Protein AF-A0A1I1GD42-F1 (afdb_monomer)

Nearest PDB structures (foldseek):
  7edx-assembly1_o  TM=3.033E-01  e=4.948E+00  Sus scrofa

Mean predicted aligned error: 13.78 Å

Solvent-accessible surface area (backbone atoms only — not comparable to full-atom values): 4953 Å² total; per-residue (Å²): 132,84,84,72,60,70,54,32,45,70,44,78,48,92,100,49,78,73,38,45,43,71,64,24,29,53,53,50,38,54,74,56,68,27,68,68,43,51,52,50,54,50,49,52,52,51,50,54,54,48,50,62,54,58,71,66,59,68,74,78,72,77,76,79,76,79,78,77,85,85,84,86,79,84,84,86,131

pLDDT: mean 79.23, std 18.92, range [46.53, 98.06]

Sequence (77 aa):
MKYRDSWTAPLIREGKKKISGGAARNVRISKSGGMDSIITDTLNYALNKANAKSDDLTVPTPQTTSVLTENQTPAIH

Organism: NCBI:txid1123010

Foldseek 3Di:
DPPPPVQQDWDDDVPDDIHGGVVSNVVVCVVCVHPVSVVVVVVVVVVVVVVVVVVVPPPPDPPPPPPDDDDDDDDDD

Structure (mmCIF, N/CA/C/O backbone):
data_AF-A0A1I1GD42-F1
#
_entry.id   AF-A0A1I1GD42-F1
#
loop_
_atom_site.group_PDB
_atom_site.id
_atom_site.type_symbol
_atom_site.label_atom_id
_atom_site.label_alt_id
_atom_site.label_comp_id
_atom_site.label_asym_id
_atom_site.label_entity_id
_atom_site.label_seq_id
_atom_site.pdbx_PDB_ins_code
_atom_site.Cartn_x
_atom_site.Cartn_y
_atom_site.Cartn_z
_atom_site.occupancy
_atom_site.B_iso_or_equiv
_atom_site.auth_seq_id
_atom_site.auth_comp_id
_atom_site.auth_asym_id
_atom_site.auth_atom_id
_atom_site.pdbx_PDB_model_num
ATOM 1 N N . MET A 1 1 ? 7.738 24.204 -8.054 1.00 46.53 1 MET A N 1
ATOM 2 C CA . MET A 1 1 ? 8.321 22.912 -7.623 1.00 46.53 1 MET A CA 1
ATOM 3 C C . MET A 1 1 ? 7.370 21.797 -8.056 1.00 46.53 1 MET A C 1
ATOM 5 O O . MET A 1 1 ? 6.258 21.753 -7.554 1.00 46.53 1 MET A O 1
ATOM 9 N N . LYS A 1 2 ? 7.715 20.973 -9.062 1.00 54.47 2 LYS A N 1
ATOM 10 C CA . LYS A 1 2 ? 6.865 19.825 -9.446 1.00 54.47 2 LYS A CA 1
ATOM 11 C C . LYS A 1 2 ? 6.906 18.827 -8.289 1.00 54.47 2 LYS A C 1
ATOM 13 O O . LYS A 1 2 ? 7.994 18.346 -7.980 1.00 54.47 2 LYS A O 1
ATOM 18 N N . TYR A 1 3 ? 5.766 18.539 -7.661 1.00 52.69 3 TYR A N 1
ATOM 19 C CA . TYR A 1 3 ? 5.647 17.438 -6.706 1.00 52.69 3 TYR A CA 1
ATOM 20 C C . TYR A 1 3 ? 6.116 16.161 -7.408 1.00 52.69 3 TYR A C 1
ATOM 22 O O . TYR A 1 3 ? 5.454 15.644 -8.309 1.00 52.69 3 TYR A O 1
ATOM 30 N N . ARG A 1 4 ? 7.325 15.705 -7.071 1.00 71.94 4 ARG A N 1
ATOM 31 C CA . ARG A 1 4 ? 7.846 14.431 -7.554 1.00 71.94 4 ARG A CA 1
ATOM 32 C C . ARG A 1 4 ? 7.210 13.373 -6.681 1.00 71.94 4 ARG A C 1
ATOM 34 O O . ARG A 1 4 ? 7.688 13.121 -5.582 1.00 71.94 4 ARG A O 1
ATOM 41 N N . ASP A 1 5 ? 6.114 12.802 -7.162 1.00 84.81 5 ASP A N 1
ATOM 42 C CA . ASP A 1 5 ? 5.539 11.620 -6.543 1.00 84.81 5 ASP A CA 1
ATOM 43 C C . ASP A 1 5 ? 6.638 10.555 -6.417 1.00 84.81 5 ASP A C 1
ATOM 45 O O . ASP A 1 5 ? 7.149 10.040 -7.421 1.00 84.81 5 ASP A O 1
ATOM 49 N N . SER A 1 6 ? 7.023 10.251 -5.178 1.00 89.12 6 SER A N 1
ATOM 50 C CA . SER A 1 6 ? 8.076 9.288 -4.860 1.00 89.12 6 SER A CA 1
ATOM 51 C C . SER A 1 6 ? 7.743 7.888 -5.379 1.00 89.12 6 SER A C 1
ATOM 53 O O . SER A 1 6 ? 8.651 7.103 -5.666 1.00 89.12 6 SER A O 1
ATOM 55 N N . TRP A 1 7 ? 6.464 7.591 -5.625 1.00 90.69 7 TRP A N 1
ATOM 56 C CA . TRP A 1 7 ? 6.025 6.340 -6.234 1.00 90.69 7 TRP A CA 1
ATOM 57 C C . TRP A 1 7 ? 6.445 6.205 -7.693 1.00 90.69 7 TRP A C 1
ATOM 59 O O . TRP A 1 7 ? 6.556 5.089 -8.199 1.00 9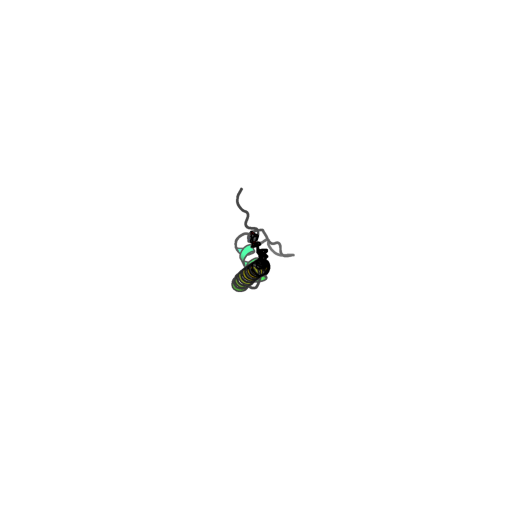0.69 7 TRP A O 1
ATOM 69 N N . THR A 1 8 ? 6.730 7.318 -8.365 1.00 92.31 8 THR A N 1
ATOM 70 C CA . THR A 1 8 ? 7.236 7.339 -9.744 1.00 92.31 8 THR A CA 1
ATOM 71 C C . THR A 1 8 ? 8.762 7.355 -9.817 1.00 92.31 8 THR A C 1
ATOM 73 O O . THR A 1 8 ? 9.330 7.260 -10.912 1.00 92.31 8 THR A O 1
ATOM 76 N N . ALA A 1 9 ? 9.439 7.445 -8.664 1.00 91.81 9 ALA A N 1
ATOM 77 C CA . ALA A 1 9 ? 10.891 7.477 -8.603 1.00 91.81 9 ALA A CA 1
ATOM 78 C C . ALA A 1 9 ? 11.478 6.195 -9.217 1.00 91.81 9 ALA A C 1
ATOM 80 O O . ALA A 1 9 ? 10.927 5.106 -8.994 1.00 91.81 9 ALA A O 1
ATOM 81 N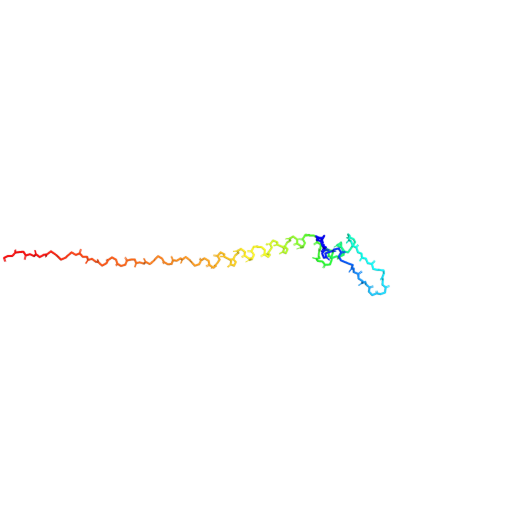 N . PRO A 1 10 ? 12.584 6.294 -9.975 1.00 92.62 10 PRO A N 1
ATOM 82 C CA . PRO A 1 10 ? 13.145 5.137 -10.644 1.00 92.62 10 PRO A CA 1
ATOM 83 C C . PRO A 1 10 ? 13.511 4.008 -9.681 1.00 92.62 10 PRO A C 1
ATOM 85 O O . PRO A 1 10 ? 14.030 4.254 -8.595 1.00 92.62 10 PRO A O 1
ATOM 88 N N . LEU A 1 11 ? 13.266 2.774 -10.107 1.00 91.25 11 LEU A N 1
ATOM 89 C CA . LEU A 1 11 ? 13.712 1.563 -9.430 1.00 91.25 11 LEU A CA 1
ATOM 90 C C . LEU A 1 11 ? 14.809 0.917 -10.273 1.00 91.25 11 LEU A C 1
ATOM 92 O O . LEU A 1 11 ? 14.667 0.758 -11.490 1.00 91.25 11 LEU A O 1
ATOM 96 N N . ILE A 1 12 ? 15.897 0.543 -9.610 1.00 88.19 12 ILE A N 1
ATOM 97 C CA . ILE A 1 12 ? 16.987 -0.230 -10.196 1.00 88.19 12 ILE A CA 1
ATOM 98 C C . ILE A 1 12 ? 16.856 -1.639 -9.624 1.00 88.19 12 ILE A C 1
ATOM 100 O O . ILE A 1 12 ? 16.848 -1.813 -8.408 1.00 88.19 12 ILE A O 1
ATOM 104 N N . ARG A 1 13 ? 16.693 -2.637 -10.495 1.00 79.81 13 ARG A N 1
ATOM 105 C CA . ARG A 1 13 ? 16.820 -4.048 -10.115 1.00 79.81 13 ARG A CA 1
ATOM 106 C C . ARG A 1 13 ? 18.207 -4.501 -10.539 1.00 79.81 13 ARG A C 1
ATOM 108 O O . ARG A 1 13 ? 18.618 -4.196 -11.657 1.00 79.81 13 ARG A O 1
ATOM 115 N N . GLU A 1 14 ? 18.898 -5.221 -9.668 1.00 78.31 14 GLU A N 1
ATOM 116 C CA . GLU A 1 14 ? 20.217 -5.780 -9.969 1.00 78.31 14 GLU A CA 1
ATOM 117 C C . GLU A 1 14 ? 20.187 -6.564 -11.286 1.00 78.31 14 GLU A C 1
ATOM 119 O O . GLU A 1 14 ? 19.272 -7.354 -11.539 1.00 78.31 14 GLU A O 1
ATOM 124 N N . GLY A 1 15 ? 21.140 -6.259 -12.170 1.00 75.25 15 GLY A N 1
ATOM 125 C CA . GLY A 1 15 ? 21.257 -6.873 -13.495 1.00 75.25 15 GLY A CA 1
ATOM 126 C C . GLY A 1 15 ? 20.118 -6.570 -14.482 1.00 75.25 15 GLY A C 1
ATOM 127 O O . GLY A 1 15 ? 20.089 -7.165 -15.557 1.00 75.25 15 GLY A O 1
ATOM 128 N N . LYS A 1 16 ? 19.165 -5.677 -14.165 1.00 77.75 16 LYS A N 1
ATOM 129 C CA . LYS A 1 16 ? 18.007 -5.372 -15.030 1.00 77.75 16 LYS A CA 1
ATOM 130 C C . LYS A 1 16 ? 17.905 -3.890 -15.387 1.00 77.75 16 LYS A C 1
ATOM 132 O O . LYS A 1 16 ? 18.449 -3.012 -14.723 1.00 77.75 16 LYS A O 1
ATOM 137 N N . LYS A 1 17 ? 17.146 -3.614 -16.454 1.00 82.31 17 LYS A N 1
ATOM 138 C CA . LYS A 1 17 ? 16.842 -2.252 -16.913 1.00 82.31 17 LYS A CA 1
ATOM 139 C C . LYS A 1 17 ? 16.143 -1.446 -15.812 1.00 82.31 17 LYS A C 1
ATOM 141 O O . LYS A 1 17 ? 15.241 -1.938 -15.134 1.00 82.31 17 LYS A O 1
ATOM 146 N N . LYS A 1 18 ? 16.547 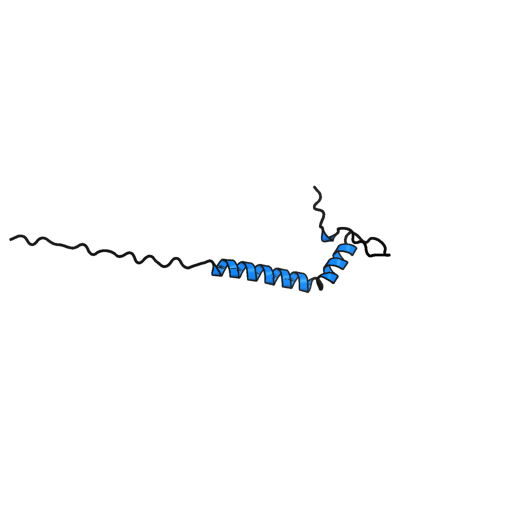-0.181 -15.686 1.00 91.00 18 LYS A N 1
ATOM 147 C CA . LYS A 1 18 ? 15.907 0.830 -14.836 1.00 91.00 18 LYS A CA 1
ATOM 148 C C . LYS A 1 18 ? 14.449 1.025 -15.265 1.00 91.00 18 LYS A C 1
ATOM 150 O O . LYS A 1 18 ? 14.186 1.272 -16.440 1.00 91.00 18 LYS A O 1
ATOM 155 N N . ILE A 1 19 ? 13.521 0.9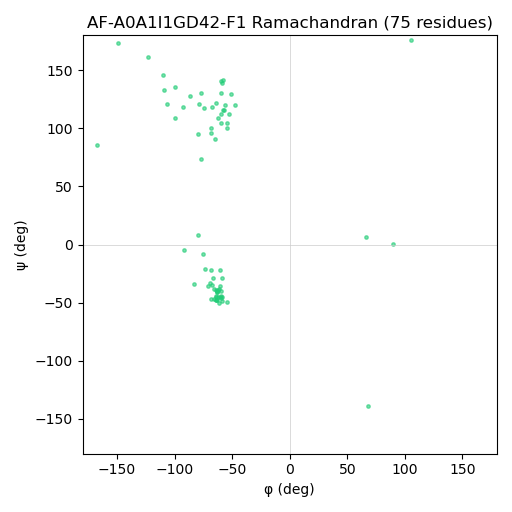75 -14.311 1.00 91.56 19 ILE A N 1
ATOM 156 C CA . ILE A 1 19 ? 12.100 1.299 -14.530 1.00 91.56 19 ILE A CA 1
ATOM 157 C C . ILE A 1 19 ? 11.757 2.610 -13.819 1.00 91.56 19 ILE A C 1
ATOM 159 O O . ILE A 1 19 ? 12.322 2.910 -12.771 1.00 91.56 19 ILE A O 1
ATOM 163 N N . SER A 1 20 ? 10.866 3.427 -14.380 1.00 91.12 20 SER A N 1
ATOM 164 C CA . SER A 1 20 ? 10.491 4.738 -13.821 1.00 91.12 20 SER A CA 1
ATOM 165 C C . SER A 1 20 ? 9.040 5.094 -14.154 1.00 91.12 20 SER A C 1
ATOM 167 O O . SER A 1 20 ? 8.379 4.358 -14.890 1.00 91.12 20 SER A O 1
ATOM 169 N N . GLY A 1 21 ? 8.520 6.191 -13.596 1.00 91.06 21 GLY A N 1
ATOM 170 C CA . GLY A 1 21 ? 7.176 6.669 -13.921 1.00 91.06 21 GLY A CA 1
ATOM 171 C C . GLY A 1 21 ? 6.078 5.724 -13.420 1.00 91.06 21 GLY A C 1
ATOM 172 O O . GLY A 1 21 ? 6.173 5.165 -12.325 1.00 91.06 21 GLY A O 1
ATOM 173 N N . GLY A 1 22 ? 5.044 5.522 -14.242 1.00 92.31 22 GLY A N 1
ATOM 174 C CA . GLY A 1 22 ? 3.913 4.640 -13.924 1.00 92.31 22 GLY A CA 1
ATOM 175 C C . GLY A 1 22 ? 4.313 3.179 -13.693 1.00 92.31 22 GLY A C 1
ATOM 176 O O . GLY A 1 22 ? 3.791 2.539 -12.785 1.00 92.31 22 GLY A O 1
ATOM 177 N N . ALA A 1 23 ? 5.310 2.666 -14.420 1.00 92.12 23 ALA A N 1
ATOM 178 C CA . ALA A 1 23 ? 5.794 1.299 -14.216 1.00 92.12 23 ALA A CA 1
ATOM 179 C C . ALA A 1 23 ? 6.391 1.106 -12.811 1.00 92.12 23 ALA A C 1
ATOM 181 O O . ALA A 1 23 ? 6.150 0.091 -12.159 1.00 92.12 23 ALA A O 1
ATOM 182 N N . ALA A 1 24 ? 7.128 2.102 -12.311 1.00 93.69 24 ALA A N 1
ATOM 183 C CA . ALA A 1 24 ? 7.679 2.055 -10.961 1.00 93.69 24 ALA A CA 1
ATOM 184 C C . ALA A 1 24 ? 6.583 2.172 -9.886 1.00 93.69 24 ALA A C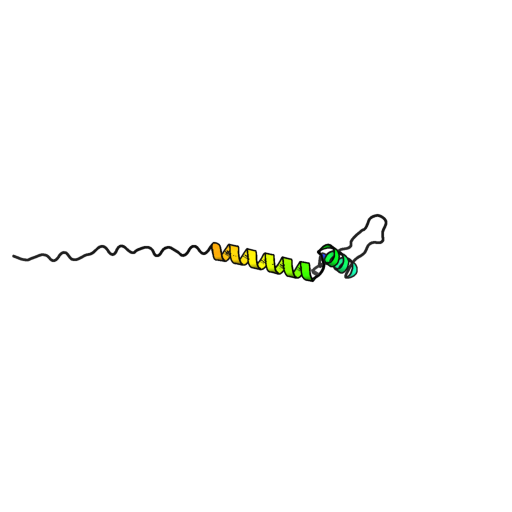 1
ATOM 186 O O . ALA A 1 24 ? 6.686 1.518 -8.847 1.00 93.69 24 ALA A O 1
ATOM 187 N N . ARG A 1 25 ? 5.509 2.934 -10.153 1.00 94.94 25 ARG A N 1
ATOM 188 C CA . ARG A 1 25 ? 4.320 2.986 -9.287 1.00 94.94 25 ARG A CA 1
ATOM 189 C C . ARG A 1 25 ? 3.670 1.609 -9.185 1.00 94.94 25 ARG A C 1
ATOM 191 O O . ARG A 1 25 ? 3.463 1.132 -8.077 1.00 94.94 25 ARG A O 1
ATOM 198 N N . ASN A 1 26 ? 3.415 0.948 -10.313 1.00 94.69 26 ASN A N 1
ATOM 199 C CA . ASN A 1 26 ? 2.749 -0.359 -10.332 1.00 94.69 26 ASN A CA 1
ATOM 200 C C . ASN A 1 26 ? 3.554 -1.432 -9.590 1.00 94.69 26 ASN A C 1
ATOM 202 O O . ASN A 1 26 ? 2.979 -2.241 -8.863 1.00 94.69 26 ASN A O 1
ATOM 206 N N . VAL A 1 27 ? 4.887 -1.411 -9.711 1.00 93.69 27 VAL A N 1
ATOM 207 C CA . VAL A 1 27 ? 5.758 -2.315 -8.942 1.00 93.69 27 VAL A CA 1
ATOM 208 C C . VAL A 1 27 ? 5.651 -2.050 -7.442 1.00 93.69 27 VAL A C 1
ATOM 210 O O . VAL A 1 27 ? 5.596 -3.005 -6.671 1.00 93.69 27 VAL A O 1
ATOM 213 N N . ARG A 1 28 ? 5.589 -0.783 -7.016 1.00 94.75 28 ARG A N 1
ATOM 214 C CA . ARG A 1 28 ? 5.381 -0.437 -5.602 1.00 94.75 28 ARG A CA 1
ATOM 215 C C . ARG A 1 28 ? 4.004 -0.876 -5.109 1.00 94.75 28 ARG A C 1
ATOM 217 O O . ARG A 1 28 ? 3.957 -1.549 -4.092 1.00 94.75 28 ARG A O 1
ATOM 224 N N . ILE A 1 29 ? 2.933 -0.599 -5.860 1.00 95.69 29 ILE A N 1
ATOM 225 C CA . ILE A 1 29 ? 1.567 -1.050 -5.529 1.00 95.69 29 ILE A CA 1
ATOM 226 C C . ILE A 1 29 ? 1.544 -2.567 -5.341 1.00 95.69 29 ILE A C 1
ATOM 228 O O . ILE A 1 29 ? 1.083 -3.056 -4.318 1.00 95.69 29 ILE A O 1
ATOM 232 N N . SER A 1 30 ? 2.115 -3.307 -6.293 1.00 95.88 30 SER A N 1
ATOM 233 C CA . SER A 1 30 ? 2.170 -4.771 -6.224 1.00 95.88 30 SER A CA 1
ATOM 234 C C . SER A 1 30 ? 2.985 -5.255 -5.021 1.00 95.88 30 SER A C 1
ATOM 236 O O . SER A 1 30 ? 2.583 -6.189 -4.338 1.00 95.88 30 SER A O 1
ATOM 238 N N . LYS A 1 31 ? 4.123 -4.607 -4.724 1.00 94.25 31 LYS A N 1
ATOM 239 C CA . LYS A 1 31 ? 4.963 -4.940 -3.562 1.00 94.25 31 LYS A CA 1
ATOM 240 C C . LYS A 1 31 ? 4.270 -4.633 -2.228 1.00 94.25 31 LYS A C 1
ATOM 242 O O . LYS A 1 31 ? 4.553 -5.308 -1.247 1.00 94.25 31 LYS A O 1
ATOM 247 N N . SER A 1 32 ? 3.371 -3.653 -2.204 1.00 95.25 32 SER A N 1
ATOM 248 C CA . SER A 1 32 ? 2.515 -3.320 -1.060 1.00 95.25 32 SER A CA 1
ATOM 249 C C . SER A 1 32 ? 1.297 -4.246 -0.907 1.00 95.25 32 SER A C 1
ATOM 251 O O . SER A 1 32 ? 0.439 -3.957 -0.086 1.00 95.25 32 SER A O 1
ATOM 253 N N . GLY A 1 33 ? 1.193 -5.334 -1.681 1.00 96.44 33 GLY A N 1
ATOM 254 C CA . GLY A 1 33 ? 0.058 -6.267 -1.621 1.00 96.44 33 GLY A CA 1
ATOM 255 C C . GLY A 1 33 ? -1.103 -5.922 -2.559 1.00 96.44 33 GLY A C 1
ATOM 256 O O . GLY A 1 33 ? -2.073 -6.666 -2.627 1.00 96.44 33 GLY A O 1
ATOM 257 N N . GLY A 1 34 ? -0.989 -4.843 -3.340 1.00 97.19 34 GLY A N 1
ATOM 258 C CA . GLY A 1 34 ? -2.047 -4.351 -4.223 1.00 97.19 34 GLY A CA 1
ATOM 259 C C . GLY A 1 34 ? -2.730 -3.093 -3.686 1.00 97.19 34 GLY A C 1
ATOM 260 O O . GLY A 1 34 ? -2.415 -2.596 -2.605 1.00 97.19 34 GLY A O 1
ATOM 261 N N . MET A 1 35 ? -3.657 -2.542 -4.476 1.00 96.56 35 MET A N 1
ATOM 262 C CA . MET A 1 35 ? -4.379 -1.319 -4.102 1.00 96.56 35 MET A CA 1
ATOM 263 C C . MET A 1 35 ? -5.282 -1.546 -2.884 1.00 96.56 35 MET A C 1
ATOM 265 O O . MET A 1 35 ? -5.335 -0.696 -1.999 1.00 96.56 35 MET A O 1
ATOM 269 N N . ASP A 1 36 ? -5.927 -2.709 -2.802 1.00 97.88 36 ASP A N 1
ATOM 270 C CA . ASP A 1 36 ? -6.851 -3.040 -1.713 1.00 97.88 36 ASP A CA 1
ATOM 271 C C . ASP A 1 36 ? -6.139 -3.099 -0.356 1.00 97.88 36 ASP A C 1
ATOM 273 O O . ASP A 1 36 ? -6.656 -2.582 0.635 1.00 97.88 36 ASP A O 1
ATOM 277 N N . SER A 1 37 ? -4.917 -3.643 -0.313 1.00 98.06 37 SER A N 1
ATOM 278 C CA . SER A 1 37 ? -4.074 -3.628 0.890 1.00 98.06 37 SER A CA 1
ATOM 279 C C . SER A 1 37 ? -3.718 -2.204 1.306 1.00 98.06 37 SER A C 1
ATOM 281 O O . SER A 1 37 ? -3.892 -1.848 2.466 1.00 98.06 37 SER A O 1
ATOM 283 N N . ILE A 1 38 ? -3.316 -1.350 0.357 1.00 97.69 38 ILE A N 1
ATOM 284 C CA . ILE A 1 38 ? -2.997 0.060 0.638 1.00 97.69 38 ILE A CA 1
ATOM 285 C C . ILE A 1 38 ? -4.211 0.792 1.228 1.00 97.69 38 ILE A C 1
ATOM 287 O O . ILE A 1 38 ? -4.069 1.550 2.191 1.00 97.69 38 ILE A O 1
ATOM 291 N N . ILE A 1 39 ? -5.402 0.578 0.661 1.00 98.06 39 ILE A N 1
ATOM 292 C CA . ILE A 1 39 ? -6.646 1.185 1.153 1.00 98.06 39 ILE A CA 1
ATOM 293 C C . ILE A 1 39 ? -6.962 0.672 2.561 1.00 98.06 39 ILE A C 1
ATOM 295 O O . ILE A 1 39 ? -7.217 1.476 3.457 1.00 98.06 39 ILE A O 1
ATOM 299 N N . THR A 1 40 ? -6.898 -0.643 2.768 1.00 98.00 40 THR A N 1
ATOM 300 C CA . THR A 1 40 ? -7.174 -1.284 4.062 1.00 98.00 40 THR A CA 1
ATOM 301 C C . THR A 1 40 ? -6.240 -0.764 5.153 1.00 98.00 40 THR A C 1
ATOM 303 O O . THR A 1 40 ? -6.703 -0.331 6.207 1.00 98.00 40 THR A O 1
ATOM 306 N N . ASP A 1 41 ? -4.936 -0.714 4.883 1.00 97.75 41 ASP A N 1
ATOM 307 C CA . ASP A 1 41 ? -3.935 -0.205 5.824 1.00 97.75 41 ASP A CA 1
ATOM 308 C C . ASP A 1 41 ? -4.162 1.275 6.147 1.00 97.75 41 ASP A C 1
ATOM 310 O O . ASP A 1 41 ? -4.049 1.693 7.302 1.00 97.75 41 ASP A O 1
ATOM 314 N N . THR A 1 42 ? -4.537 2.071 5.141 1.00 98.00 42 THR A N 1
ATOM 315 C CA . THR A 1 42 ? -4.850 3.495 5.324 1.00 98.00 42 THR A CA 1
ATOM 316 C C . THR A 1 42 ? -6.067 3.684 6.230 1.00 98.00 42 THR A C 1
ATOM 318 O O . THR A 1 42 ? -6.030 4.518 7.139 1.00 98.00 42 THR A O 1
ATOM 321 N N . LEU A 1 43 ? -7.130 2.904 6.013 1.00 97.94 43 LEU A N 1
ATOM 322 C CA . LEU A 1 43 ? -8.340 2.938 6.838 1.00 97.94 43 LEU A CA 1
ATOM 323 C C . LEU A 1 43 ? -8.043 2.510 8.276 1.00 97.94 43 LEU A C 1
ATOM 325 O O . LEU A 1 43 ? -8.399 3.228 9.209 1.00 97.94 43 LEU A O 1
ATOM 329 N N . ASN A 1 44 ? -7.327 1.400 8.456 1.00 97.94 44 ASN A N 1
ATOM 330 C CA . ASN A 1 44 ? -6.930 0.909 9.775 1.00 97.94 44 ASN A CA 1
ATOM 331 C C . ASN A 1 44 ? -6.087 1.943 10.529 1.00 97.94 44 ASN A C 1
ATOM 333 O O . ASN A 1 44 ? -6.348 2.225 11.698 1.00 97.94 44 ASN A O 1
ATOM 337 N N . TYR A 1 45 ? -5.111 2.564 9.860 1.00 97.56 45 TYR A N 1
ATOM 338 C CA . TYR A 1 45 ? -4.304 3.628 10.455 1.00 97.56 45 TYR A CA 1
ATOM 339 C C . TYR A 1 45 ? -5.163 4.824 10.890 1.00 97.56 45 TYR A C 1
ATOM 341 O O . TYR A 1 45 ? -4.997 5.337 12.000 1.00 97.56 45 TYR A O 1
ATOM 349 N N . ALA A 1 46 ? -6.088 5.267 10.035 1.00 97.31 46 ALA A N 1
ATOM 350 C CA . ALA A 1 46 ? -6.967 6.393 10.335 1.00 97.31 46 ALA A CA 1
ATOM 351 C C . ALA A 1 46 ? -7.897 6.100 11.523 1.00 97.31 46 ALA A C 1
ATOM 353 O O . ALA A 1 46 ? -8.012 6.940 12.417 1.00 97.31 46 ALA A O 1
ATOM 354 N N . LEU A 1 47 ? -8.502 4.909 11.563 1.00 96.69 47 LEU A N 1
ATOM 355 C CA . LEU A 1 47 ? -9.365 4.466 12.660 1.00 96.69 47 LEU A CA 1
ATOM 356 C C . LEU A 1 47 ? -8.593 4.361 13.977 1.00 96.69 47 LEU A C 1
ATOM 358 O O . LEU A 1 47 ? -9.015 4.936 14.975 1.00 96.69 47 LEU A O 1
ATOM 362 N N . ASN A 1 48 ? -7.416 3.730 13.972 1.00 95.44 48 ASN A N 1
ATOM 363 C CA . ASN A 1 48 ? -6.575 3.625 15.167 1.00 95.44 48 ASN A CA 1
ATOM 364 C C . ASN A 1 48 ? -6.178 5.006 15.704 1.00 95.44 48 ASN A C 1
ATOM 366 O O . ASN A 1 48 ? -6.194 5.241 16.911 1.00 95.44 48 ASN A O 1
ATOM 370 N N . LYS A 1 49 ? -5.866 5.948 14.807 1.00 94.94 49 LYS A N 1
ATOM 371 C CA . LYS A 1 49 ? -5.554 7.330 15.182 1.00 94.94 49 LYS A CA 1
ATOM 372 C C . LYS A 1 49 ? -6.768 8.078 15.736 1.00 94.94 49 LYS A C 1
ATOM 374 O O . LYS A 1 49 ? -6.593 8.938 16.595 1.00 94.94 49 LYS A O 1
ATOM 379 N N . ALA A 1 50 ? -7.968 7.803 15.228 1.00 92.50 50 ALA A N 1
ATOM 380 C CA . ALA A 1 50 ? -9.201 8.384 15.745 1.00 92.50 50 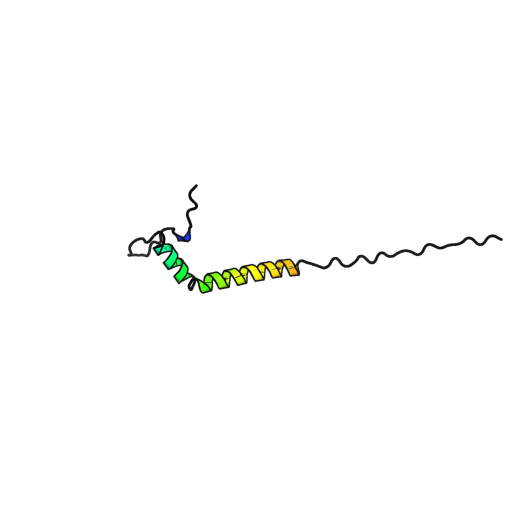ALA A CA 1
ATOM 381 C C . ALA A 1 50 ? -9.518 7.846 17.147 1.00 92.50 50 ALA A C 1
ATOM 383 O O . ALA A 1 50 ? -9.734 8.651 18.048 1.00 92.50 50 ALA A O 1
ATOM 384 N N . ASN A 1 51 ? -9.430 6.529 17.345 1.00 91.31 51 ASN A N 1
ATOM 385 C CA . ASN A 1 51 ? -9.655 5.884 18.641 1.00 91.31 51 ASN A CA 1
ATOM 386 C C . ASN A 1 51 ? -8.671 6.394 19.702 1.00 91.31 51 ASN A C 1
ATOM 388 O O . ASN A 1 51 ? -9.075 6.824 20.775 1.00 91.31 51 ASN A O 1
ATOM 392 N N . ALA A 1 52 ? -7.381 6.488 19.364 1.00 90.31 52 ALA A N 1
ATOM 393 C CA . ALA A 1 52 ? -6.382 7.039 20.281 1.00 90.31 52 ALA A CA 1
ATOM 394 C C . ALA A 1 52 ? -6.685 8.487 20.717 1.00 90.31 52 ALA A C 1
ATOM 396 O O . ALA A 1 52 ? -6.303 8.889 21.808 1.00 90.31 52 ALA A O 1
ATOM 397 N N . LYS A 1 53 ? -7.361 9.280 19.874 1.00 89.81 53 LYS A N 1
ATOM 398 C CA . LYS A 1 53 ? -7.789 10.644 20.218 1.00 89.81 53 LYS A CA 1
ATOM 399 C C . LYS A 1 53 ? -9.098 10.682 20.998 1.00 89.81 53 LYS A C 1
ATOM 401 O O . LYS A 1 53 ? -9.273 11.593 21.797 1.00 89.81 53 LYS A O 1
ATOM 406 N N . SER A 1 54 ? -10.031 9.767 20.733 1.00 84.25 54 SER A N 1
ATOM 407 C CA . SER A 1 54 ? -11.284 9.693 21.490 1.00 84.25 54 SER A CA 1
ATOM 408 C C . SER A 1 54 ? -11.052 9.190 22.906 1.00 84.25 54 SER A C 1
ATOM 410 O O . SER A 1 54 ? -11.700 9.675 23.823 1.00 84.25 54 SER A O 1
ATOM 412 N N . ASP A 1 55 ? -10.105 8.271 23.087 1.00 75.19 55 ASP A N 1
ATOM 413 C CA . ASP A 1 55 ? -9.773 7.702 24.396 1.00 75.19 55 ASP A CA 1
ATOM 414 C C . ASP A 1 55 ? -9.005 8.701 25.283 1.00 75.19 55 ASP A C 1
ATOM 416 O O . ASP A 1 55 ? -9.033 8.595 26.506 1.00 75.19 55 ASP A O 1
ATOM 420 N N . ASP A 1 56 ? -8.370 9.712 24.677 1.00 65.06 56 ASP A N 1
ATOM 421 C CA . ASP A 1 56 ? -7.753 10.856 25.368 1.00 65.06 56 ASP A CA 1
ATOM 422 C C . ASP A 1 56 ? -8.795 11.881 25.871 1.00 65.06 56 ASP A C 1
ATOM 424 O O . ASP A 1 56 ? -8.481 12.792 26.639 1.00 65.06 56 ASP A O 1
ATOM 428 N N . LEU A 1 57 ? -10.076 11.725 25.501 1.00 61.19 57 LEU A N 1
ATOM 429 C CA . LEU A 1 57 ? -11.173 12.489 26.097 1.00 61.19 57 LEU A CA 1
ATOM 430 C C . LEU A 1 57 ? -11.501 11.916 27.479 1.00 61.19 57 LEU A C 1
ATOM 432 O O . LEU A 1 57 ? -12.534 11.282 27.697 1.00 61.19 57 LEU A O 1
ATOM 436 N N . THR A 1 58 ? -10.627 12.180 28.448 1.00 57.97 58 THR A N 1
ATOM 437 C CA . THR A 1 58 ? -11.031 12.138 29.853 1.00 57.97 58 THR A CA 1
ATOM 438 C C . THR A 1 58 ? -12.188 13.116 30.030 1.00 57.97 58 THR A C 1
ATOM 440 O O . THR A 1 58 ? -12.060 14.319 29.805 1.00 57.97 58 THR A O 1
ATOM 443 N N . VAL A 1 59 ? -13.362 12.589 30.380 1.00 59.97 59 VAL A N 1
ATOM 444 C CA . VAL A 1 59 ? -14.487 13.421 30.803 1.00 59.97 59 VAL A CA 1
ATOM 445 C C . VAL A 1 59 ? -13.962 14.254 31.973 1.00 59.97 59 VAL A C 1
ATOM 447 O O . VAL A 1 59 ? -13.505 13.651 32.948 1.00 59.97 59 VAL A O 1
ATOM 450 N N . PRO A 1 60 ? -13.960 15.599 31.915 1.00 53.59 60 PRO A N 1
ATOM 451 C CA . PRO A 1 60 ? -13.615 16.375 33.089 1.00 53.59 60 PRO A CA 1
ATOM 452 C C . PRO A 1 60 ? -14.630 15.994 34.160 1.00 53.59 60 PRO A C 1
ATOM 454 O O . PRO A 1 60 ? -15.828 16.242 34.005 1.00 53.59 60 PRO A O 1
ATOM 457 N N . THR A 1 61 ? -14.157 15.314 35.206 1.00 53.00 61 THR A N 1
ATOM 458 C CA . THR A 1 61 ? -14.950 14.993 36.388 1.00 53.00 61 THR A CA 1
ATOM 459 C C . THR A 1 61 ? -15.646 16.285 36.800 1.00 53.00 61 THR A C 1
ATOM 461 O O . THR A 1 61 ? -14.939 17.273 37.031 1.00 53.00 61 THR A O 1
ATOM 464 N N . PRO A 1 62 ? -16.991 16.348 36.837 1.00 53.62 62 PRO A N 1
ATOM 465 C CA . PRO A 1 62 ? -17.656 17.559 37.276 1.00 53.62 62 PRO A CA 1
ATOM 466 C C . PRO A 1 62 ? -17.145 17.847 38.684 1.00 53.62 62 PRO A C 1
ATOM 468 O O . PRO A 1 62 ? -17.301 17.028 39.589 1.00 53.62 62 PRO A O 1
ATOM 471 N N . GLN A 1 63 ? -16.445 18.972 38.840 1.00 50.41 63 GLN A N 1
ATOM 472 C CA . GLN A 1 63 ? -16.017 19.447 40.143 1.00 50.41 63 GLN A CA 1
ATOM 473 C C . GLN A 1 63 ? -17.292 19.653 40.953 1.00 50.41 63 GLN A C 1
ATOM 475 O O . GLN A 1 63 ? -18.037 20.600 40.699 1.00 50.41 63 GLN A O 1
ATOM 480 N N . THR A 1 64 ? -17.568 18.738 41.883 1.00 47.25 64 THR A N 1
ATOM 481 C CA . THR A 1 64 ? -18.629 18.887 42.873 1.00 47.25 64 THR A CA 1
ATOM 482 C C . THR A 1 64 ? -18.382 20.206 43.586 1.00 47.25 64 THR A C 1
ATOM 484 O O . THR A 1 64 ? -17.496 20.321 44.432 1.00 47.25 64 THR A O 1
ATOM 487 N N . THR A 1 65 ? -19.125 21.232 43.187 1.00 49.81 65 THR A N 1
ATOM 488 C CA . THR A 1 65 ? -19.110 22.531 43.838 1.00 49.81 65 THR A CA 1
ATOM 489 C C . THR A 1 65 ? -19.739 22.302 45.204 1.00 49.81 65 THR A C 1
ATOM 491 O O . THR A 1 65 ? -20.951 22.144 45.322 1.00 49.81 65 THR A O 1
ATOM 494 N N . SER A 1 66 ? -18.903 22.179 46.235 1.00 49.31 66 SER A N 1
ATOM 495 C CA . SER A 1 66 ? -19.348 22.175 47.624 1.00 49.31 66 SER A CA 1
ATOM 496 C C . SER A 1 66 ? -19.926 23.556 47.917 1.00 49.31 66 SER A C 1
ATOM 498 O O . SER A 1 66 ? -19.195 24.470 48.293 1.00 49.31 66 SER A O 1
ATOM 500 N N . VAL A 1 67 ? -21.229 23.724 47.697 1.00 53.75 67 VAL A N 1
ATOM 501 C CA . VAL A 1 67 ? -21.974 24.886 48.181 1.00 53.75 67 VAL A CA 1
ATOM 502 C C . VAL A 1 67 ? -22.015 24.747 49.698 1.00 53.75 67 VAL A C 1
ATOM 504 O O . VAL A 1 67 ? -22.799 23.975 50.245 1.00 53.75 67 VAL A O 1
ATOM 507 N N . LEU A 1 68 ? -21.086 25.422 50.374 1.00 51.78 68 LEU A N 1
ATOM 508 C CA . LEU A 1 68 ? -21.134 25.588 51.817 1.00 51.78 68 LEU A CA 1
ATOM 509 C C . LEU A 1 68 ? -22.389 26.399 52.151 1.00 51.78 68 LEU A C 1
ATOM 511 O O . LEU A 1 68 ? -22.599 27.496 51.641 1.00 51.78 68 LEU A O 1
ATOM 515 N N . THR A 1 69 ? -23.235 25.796 52.973 1.00 48.97 69 THR A N 1
ATOM 516 C CA . THR A 1 69 ? -24.488 26.324 53.497 1.00 48.97 69 THR A CA 1
ATOM 517 C C . THR A 1 69 ? -24.238 27.574 54.346 1.00 48.97 69 THR A C 1
ATOM 519 O O . THR A 1 69 ? -23.749 27.466 55.468 1.00 48.97 69 THR A O 1
ATOM 522 N N . GLU A 1 70 ? -24.623 28.751 53.859 1.00 50.50 70 GLU A N 1
ATOM 523 C CA . GLU A 1 70 ? -24.870 29.915 54.715 1.00 50.50 70 GLU A CA 1
ATOM 524 C C . GLU A 1 70 ? -26.355 29.952 55.078 1.00 50.50 70 GLU A C 1
ATOM 526 O O . GLU A 1 70 ? -27.205 30.029 54.197 1.00 50.50 70 GLU A O 1
ATOM 531 N N . ASN A 1 71 ? -26.659 29.858 56.376 1.00 49.88 71 ASN A N 1
ATOM 532 C CA . ASN A 1 71 ? -27.812 30.504 57.009 1.00 49.88 71 ASN A CA 1
AT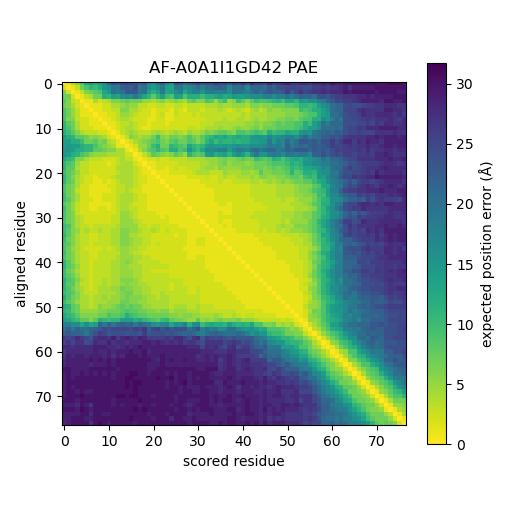OM 533 C C . ASN A 1 71 ? -27.643 30.435 58.536 1.00 49.88 71 ASN A C 1
ATOM 535 O O . ASN A 1 71 ? -28.133 29.520 59.197 1.00 49.88 71 ASN A O 1
ATOM 539 N N . GLN A 1 72 ? -26.926 31.411 59.101 1.00 46.78 72 GLN A N 1
ATOM 540 C CA . GLN A 1 72 ? -27.042 31.769 60.515 1.00 46.78 72 GLN A CA 1
ATOM 541 C C . GLN A 1 72 ? -27.942 33.004 60.622 1.00 46.78 72 GLN A C 1
ATOM 543 O O . GLN A 1 72 ? -27.554 34.105 60.240 1.00 46.78 72 GLN A O 1
ATOM 548 N N . THR A 1 73 ? -29.150 32.814 61.146 1.00 63.38 73 THR A N 1
ATOM 549 C CA . THR A 1 73 ? -30.050 33.896 61.563 1.00 63.38 73 THR A CA 1
ATOM 550 C C . THR A 1 73 ? -29.710 34.282 63.006 1.00 63.38 73 THR A C 1
ATOM 552 O O . THR A 1 73 ? -29.706 33.392 63.859 1.00 63.38 73 THR A O 1
ATOM 555 N N . PRO A 1 74 ? -29.461 35.559 63.348 1.00 57.78 74 PRO A N 1
ATOM 556 C CA . PRO A 1 74 ? -29.360 35.958 64.746 1.00 57.78 74 PRO A CA 1
ATOM 557 C C . PRO A 1 74 ? -30.764 36.093 65.352 1.00 57.78 74 PRO A C 1
ATOM 559 O O . PRO A 1 74 ? -31.587 36.877 64.880 1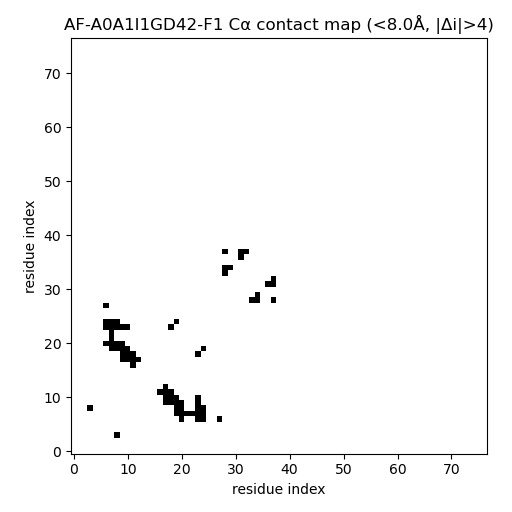.00 57.78 74 PRO A O 1
ATOM 562 N N . ALA A 1 75 ? -31.044 35.319 66.403 1.00 53.62 75 ALA A N 1
ATOM 563 C CA . ALA A 1 75 ? -32.214 35.523 67.248 1.00 53.62 75 ALA A CA 1
ATOM 564 C C . ALA A 1 75 ? -31.971 36.742 68.150 1.00 53.62 75 ALA A C 1
ATOM 566 O O . ALA A 1 75 ? -31.036 36.764 68.948 1.00 53.62 75 ALA A O 1
ATOM 567 N N . ILE A 1 76 ? -32.811 37.758 67.978 1.00 54.97 76 ILE A N 1
ATOM 568 C CA . ILE A 1 76 ? -32.912 38.935 68.840 1.00 54.97 76 ILE A CA 1
ATOM 569 C C . ILE A 1 76 ? -33.678 38.516 70.102 1.00 54.97 76 ILE A C 1
ATOM 571 O O . ILE A 1 76 ? -34.761 37.940 69.979 1.00 54.97 76 ILE A O 1
ATOM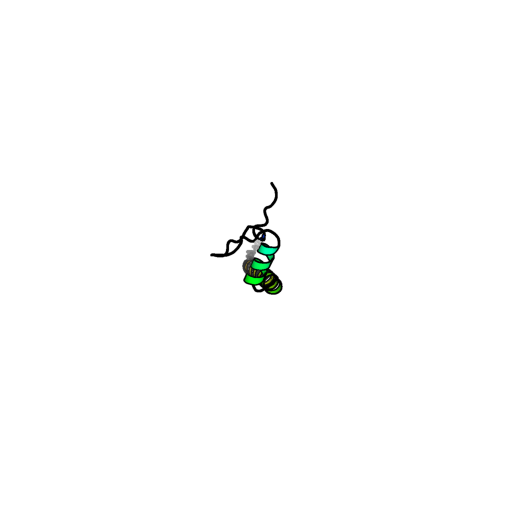 575 N N . HIS A 1 77 ? -33.146 38.827 71.285 1.00 49.34 77 HIS A N 1
ATOM 576 C CA . HIS A 1 77 ? -33.904 38.910 72.534 1.00 49.34 77 HIS A CA 1
ATOM 577 C C . HIS A 1 77 ? -33.395 40.071 73.383 1.00 49.34 77 HIS A C 1
ATOM 579 O O . HIS A 1 77 ? -32.157 40.255 73.433 1.00 49.34 77 HIS A O 1
#

Radius of gyration: 31.41 Å; Cα contacts (8 Å, |Δi|>4): 37; chains: 1; bounding box: 55×46×89 Å

Secondary structure (DSSP, 8-state):
-----GGGS-B--TTS--B-THHHHHHHHHHTT-HHHHHHHHHHHHHHHHHHHHTT----------------PPPP-